Protein AF-A0A2M9MDP9-F1 (afdb_monomer_lite)

Sequence (90 aa):
MRDVAGDLFGSGAQTLADGTRIAVHQGPGEKGGDGVVMWTVDTMRTDGRRVVVSAFNAETQQSAATRTAPALTVEQMRKIALDPKWWPGS

Structure (mmCIF, N/CA/C/O backbone):
data_AF-A0A2M9MDP9-F1
#
_entry.id   AF-A0A2M9MDP9-F1
#
loop_
_atom_site.group_PDB
_atom_site.id
_atom_site.type_symbol
_atom_site.label_atom_id
_atom_site.label_alt_id
_atom_site.label_comp_id
_atom_site.label_asym_id
_atom_site.label_entity_id
_atom_site.label_seq_id
_atom_site.pdbx_PDB_ins_code
_atom_site.Cartn_x
_atom_site.Cartn_y
_atom_site.Cartn_z
_atom_site.occupancy
_atom_site.B_iso_or_equiv
_atom_site.auth_seq_id
_atom_site.auth_comp_id
_atom_site.auth_asym_id
_atom_site.auth_atom_id
_atom_site.pdbx_PDB_model_num
ATOM 1 N N . MET A 1 1 ? -18.853 -0.774 2.470 1.00 85.62 1 MET A N 1
ATOM 2 C CA . MET A 1 1 ? -17.499 -1.364 2.421 1.00 85.62 1 MET A CA 1
ATOM 3 C C . MET A 1 1 ? -17.319 -2.546 3.363 1.00 85.62 1 MET A C 1
ATOM 5 O O . MET A 1 1 ? -16.637 -3.476 2.964 1.00 85.62 1 MET A O 1
ATOM 9 N N . ARG A 1 2 ? -17.877 -2.563 4.586 1.00 86.31 2 ARG A N 1
ATOM 10 C CA . ARG A 1 2 ? -17.714 -3.731 5.484 1.00 86.31 2 ARG A CA 1
ATOM 11 C C . ARG A 1 2 ? -18.350 -5.016 4.936 1.00 86.31 2 ARG A C 1
ATOM 13 O O . ARG A 1 2 ? -17.853 -6.102 5.199 1.00 86.31 2 ARG A O 1
ATOM 20 N N . ASP A 1 3 ? -19.427 -4.867 4.179 1.00 87.62 3 ASP A N 1
ATOM 21 C CA . ASP A 1 3 ? -20.183 -5.911 3.487 1.00 87.62 3 ASP A CA 1
ATOM 22 C C . ASP A 1 3 ? -19.342 -6.736 2.501 1.00 87.62 3 ASP A C 1
ATOM 24 O O . ASP A 1 3 ? -19.572 -7.931 2.369 1.00 87.62 3 ASP A O 1
ATOM 28 N N . VAL A 1 4 ? -18.317 -6.132 1.894 1.00 87.44 4 VAL A N 1
ATOM 29 C CA . VAL A 1 4 ? -17.398 -6.790 0.942 1.00 87.44 4 VAL A CA 1
ATOM 30 C C . VAL A 1 4 ? -16.026 -7.100 1.551 1.00 87.44 4 VAL A C 1
ATOM 32 O O . VAL A 1 4 ? -15.073 -7.436 0.852 1.00 87.44 4 VAL A O 1
ATOM 35 N N . ALA A 1 5 ? -15.876 -6.975 2.873 1.00 88.00 5 ALA A N 1
ATOM 36 C CA . ALA A 1 5 ? -14.578 -7.148 3.524 1.00 88.00 5 ALA A CA 1
ATOM 37 C C . ALA A 1 5 ? -14.030 -8.582 3.412 1.00 88.00 5 ALA A C 1
ATOM 39 O O . ALA A 1 5 ? -12.824 -8.765 3.541 1.00 88.00 5 ALA A O 1
ATOM 40 N N . GLY A 1 6 ? -14.890 -9.585 3.201 1.00 87.81 6 GLY A 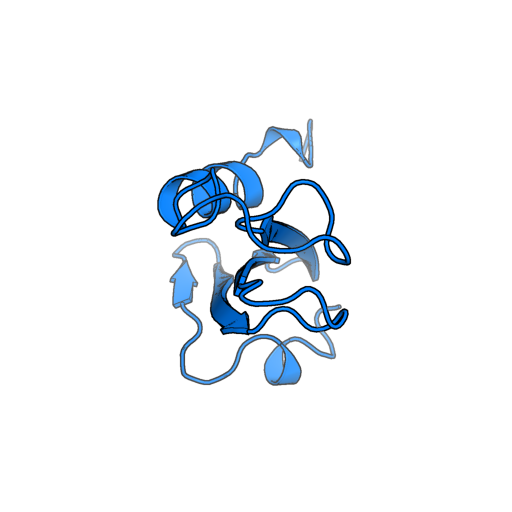N 1
ATOM 41 C CA . GLY A 1 6 ? -14.470 -10.967 2.943 1.00 87.81 6 GLY A CA 1
ATOM 42 C C . GLY A 1 6 ? -13.813 -11.143 1.572 1.00 87.81 6 GLY A C 1
ATOM 43 O O . GLY A 1 6 ? -12.800 -11.828 1.474 1.00 87.81 6 GLY A O 1
ATOM 44 N N . ASP A 1 7 ? -14.332 -10.460 0.550 1.00 88.56 7 ASP A N 1
ATOM 45 C CA . ASP A 1 7 ? -13.796 -10.519 -0.815 1.00 88.56 7 ASP A CA 1
ATOM 46 C C . ASP A 1 7 ? -12.469 -9.758 -0.931 1.00 88.56 7 ASP A C 1
ATOM 48 O O . ASP A 1 7 ? -11.561 -10.169 -1.650 1.00 88.56 7 ASP A O 1
ATOM 52 N N . LEU A 1 8 ? -12.347 -8.646 -0.198 1.00 89.62 8 LEU A N 1
ATOM 53 C CA . LEU A 1 8 ? -11.164 -7.783 -0.226 1.00 89.62 8 LEU A CA 1
ATOM 54 C C . LEU A 1 8 ? -10.017 -8.290 0.662 1.00 89.62 8 LEU A C 1
ATOM 56 O O . LEU A 1 8 ? -8.850 -8.085 0.341 1.00 89.62 8 LEU A O 1
ATOM 60 N N . PHE A 1 9 ? -10.330 -8.935 1.790 1.00 93.25 9 PHE A N 1
ATOM 61 C CA . PHE A 1 9 ? -9.347 -9.346 2.797 1.00 93.25 9 PHE A CA 1
ATOM 62 C C . PHE A 1 9 ? -9.466 -10.846 3.068 1.00 93.25 9 PHE A C 1
ATOM 64 O O . PHE A 1 9 ? -10.051 -11.270 4.067 1.00 93.25 9 PHE A O 1
ATOM 71 N N . GLY A 1 10 ? -8.902 -11.639 2.154 1.00 86.75 10 GLY A N 1
ATOM 72 C CA . GLY A 1 10 ? -8.819 -13.095 2.273 1.00 86.75 10 GLY A CA 1
ATOM 73 C C . GLY A 1 10 ? -7.841 -13.574 3.357 1.00 86.75 10 GLY A C 1
ATOM 74 O O . GLY A 1 10 ? -7.336 -12.800 4.167 1.00 86.75 10 GLY A O 1
ATOM 75 N N . SER A 1 11 ? -7.520 -14.870 3.351 1.00 86.69 11 SER A N 1
ATOM 76 C CA . SER A 1 11 ? -6.708 -15.529 4.394 1.00 86.69 11 SER A CA 1
ATOM 77 C C . SER A 1 11 ? -5.284 -14.982 4.566 1.00 86.69 11 SER A C 1
ATOM 79 O O . SER A 1 11 ? -4.692 -15.161 5.626 1.00 86.69 11 SER A O 1
ATOM 81 N N . GLY A 1 12 ? -4.733 -14.308 3.552 1.00 87.06 12 GLY A N 1
ATOM 82 C CA . GLY A 1 12 ? -3.424 -13.649 3.620 1.00 87.06 12 GLY A CA 1
ATOM 83 C C . GLY A 1 12 ? -3.445 -12.246 4.237 1.00 87.06 12 GLY A C 1
ATOM 84 O O . GLY A 1 12 ? -2.389 -11.634 4.384 1.00 87.06 12 GLY A O 1
ATOM 85 N N . ALA A 1 13 ? -4.622 -11.708 4.571 1.00 94.38 13 ALA A N 1
ATOM 86 C CA . ALA A 1 13 ? -4.743 -10.385 5.163 1.00 94.38 13 ALA A CA 1
ATOM 87 C C . ALA A 1 13 ? -4.375 -10.392 6.654 1.00 94.38 13 ALA A C 1
ATOM 89 O O . ALA A 1 13 ? -4.751 -11.280 7.419 1.00 94.38 13 ALA A O 1
ATOM 90 N N . GLN A 1 14 ? -3.684 -9.344 7.090 1.00 97.31 14 GLN A N 1
ATOM 91 C CA . GLN A 1 14 ? -3.369 -9.120 8.494 1.00 97.31 14 GLN A CA 1
ATOM 92 C C . GLN A 1 14 ? -4.486 -8.314 9.160 1.00 97.31 14 GLN A C 1
ATOM 94 O O . GLN A 1 14 ? -4.951 -7.323 8.604 1.00 97.31 14 GLN A O 1
ATOM 99 N N . THR A 1 15 ? -4.853 -8.669 10.390 1.00 97.19 15 THR A N 1
ATOM 100 C CA . THR A 1 15 ? -5.678 -7.809 11.254 1.00 97.19 15 THR A CA 1
ATOM 101 C C . THR A 1 15 ? -4.804 -7.214 12.356 1.00 97.19 15 THR A C 1
ATOM 103 O O . THR A 1 15 ? -4.059 -7.936 13.016 1.00 97.19 15 THR A O 1
ATOM 106 N N . LEU A 1 16 ? -4.837 -5.892 12.520 1.00 97.12 16 LEU A N 1
ATOM 107 C CA . LEU A 1 16 ? -4.131 -5.179 13.586 1.00 97.12 16 LEU A CA 1
ATOM 108 C C . LEU A 1 16 ? -4.874 -5.273 14.919 1.00 97.12 16 LEU A C 1
ATOM 110 O O . LEU A 1 16 ? -6.056 -5.600 14.963 1.00 97.12 16 LEU A O 1
ATOM 114 N N . ALA A 1 17 ? -4.188 -4.907 16.004 1.00 97.12 17 ALA A N 1
ATOM 115 C CA . ALA A 1 17 ? -4.775 -4.860 17.342 1.00 97.12 17 ALA A CA 1
ATOM 116 C C . ALA A 1 17 ? -5.992 -3.918 17.445 1.00 97.12 17 ALA A C 1
ATOM 118 O O . ALA A 1 17 ? -6.896 -4.179 18.230 1.00 97.12 17 ALA A O 1
ATOM 119 N N . ASP A 1 18 ? -6.049 -2.859 16.629 1.00 95.25 18 ASP A N 1
ATOM 120 C CA . ASP A 1 18 ? -7.189 -1.931 16.549 1.00 95.25 18 ASP A CA 1
ATOM 121 C C . ASP A 1 18 ? -8.344 -2.448 15.658 1.00 95.25 18 ASP A C 1
ATOM 123 O O . ASP A 1 18 ? -9.315 -1.735 15.404 1.00 95.25 18 ASP A O 1
ATOM 127 N N . GLY A 1 19 ? -8.239 -3.683 15.154 1.00 96.44 19 GLY A N 1
ATOM 128 C CA . GLY A 1 19 ? -9.209 -4.313 14.259 1.00 96.44 19 GLY A CA 1
ATOM 129 C C . GLY A 1 19 ? -9.083 -3.903 12.789 1.00 96.44 19 GLY A C 1
ATOM 130 O O . GLY A 1 19 ? -9.867 -4.370 11.961 1.00 96.44 19 GLY A O 1
ATOM 131 N N . THR A 1 20 ? -8.107 -3.066 12.432 1.00 97.19 20 THR A N 1
ATOM 132 C CA . THR A 1 20 ? -7.853 -2.693 11.035 1.00 97.19 20 THR A CA 1
ATOM 133 C C . THR A 1 20 ? -7.363 -3.892 10.242 1.00 97.19 20 THR A C 1
ATOM 135 O O . THR A 1 20 ? -6.364 -4.514 10.605 1.00 97.19 20 THR A O 1
ATOM 138 N N . ARG A 1 21 ? -8.024 -4.186 9.125 1.00 98.12 21 ARG A N 1
ATOM 139 C CA . ARG A 1 21 ? -7.574 -5.199 8.166 1.00 98.12 21 ARG A CA 1
ATOM 140 C C . ARG A 1 21 ? -6.610 -4.584 7.167 1.00 98.12 21 ARG A C 1
ATOM 142 O O . ARG A 1 21 ? -6.798 -3.439 6.764 1.00 98.12 21 ARG A O 1
ATOM 149 N N . ILE A 1 22 ? -5.594 -5.344 6.780 1.00 98.31 22 ILE A N 1
ATOM 150 C CA . ILE A 1 22 ? -4.570 -4.952 5.816 1.00 98.31 22 ILE A CA 1
ATOM 151 C C . ILE A 1 22 ? -4.338 -6.100 4.844 1.00 98.31 22 ILE A C 1
ATOM 153 O O . ILE A 1 22 ? -4.011 -7.205 5.273 1.00 98.31 22 ILE A O 1
ATOM 157 N N . ALA A 1 23 ? -4.436 -5.824 3.549 1.00 98.00 23 ALA A N 1
ATOM 158 C CA . ALA A 1 23 ? -4.024 -6.734 2.490 1.00 98.00 23 ALA A CA 1
ATOM 159 C C . ALA A 1 23 ? -2.892 -6.098 1.676 1.00 98.00 23 ALA A C 1
ATOM 161 O O . ALA A 1 23 ? -2.876 -4.887 1.442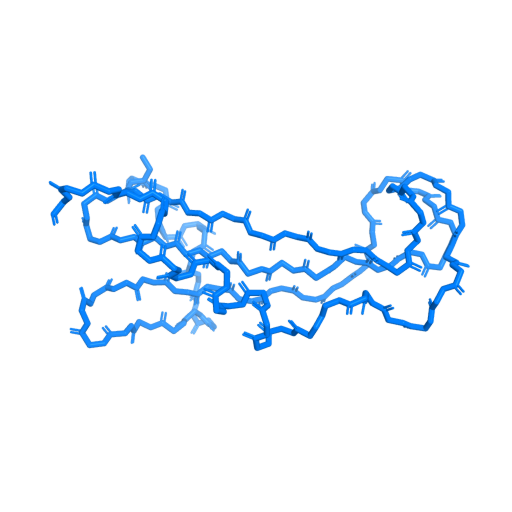 1.00 98.00 23 ALA A O 1
ATOM 162 N N . VAL A 1 24 ? -1.923 -6.920 1.275 1.00 97.56 24 VAL A N 1
ATOM 163 C CA . VAL A 1 24 ? -0.810 -6.512 0.415 1.00 97.56 24 VAL A CA 1
ATOM 164 C C . VAL A 1 24 ? -0.845 -7.367 -0.837 1.00 97.56 24 VAL A C 1
ATOM 166 O O . VAL A 1 24 ? -0.862 -8.593 -0.752 1.00 97.56 24 VAL A O 1
ATOM 169 N N . HIS A 1 25 ? -0.811 -6.713 -1.992 1.00 96.44 25 HIS A N 1
ATOM 170 C CA . HIS A 1 25 ? -0.758 -7.372 -3.289 1.00 96.44 25 HIS A CA 1
ATOM 171 C C . HIS A 1 25 ? 0.433 -6.840 -4.078 1.00 96.44 25 HIS A C 1
ATOM 173 O O . HIS A 1 25 ? 0.646 -5.631 -4.144 1.00 96.44 25 HIS A O 1
ATOM 179 N N . GLN A 1 26 ? 1.212 -7.737 -4.674 1.00 96.44 26 GLN A N 1
ATOM 180 C CA . GLN A 1 26 ? 2.297 -7.403 -5.591 1.00 96.44 26 GLN A CA 1
ATOM 181 C C . GLN A 1 26 ? 2.147 -8.271 -6.833 1.00 96.44 26 GLN A C 1
ATOM 183 O O . GLN A 1 26 ? 2.096 -9.495 -6.721 1.00 96.44 26 GLN A O 1
ATOM 188 N N . GLY A 1 27 ? 2.060 -7.651 -8.005 1.00 95.62 27 GLY A N 1
ATOM 189 C CA . GLY A 1 27 ? 1.870 -8.397 -9.242 1.00 95.62 27 GLY A CA 1
ATOM 190 C C . GLY A 1 27 ? 2.022 -7.545 -10.498 1.00 95.62 27 GLY A C 1
ATOM 191 O O . GLY A 1 27 ? 2.426 -6.382 -10.410 1.00 95.62 27 GLY A O 1
ATOM 192 N N . PRO A 1 28 ? 1.724 -8.126 -11.671 1.00 95.81 28 PRO A N 1
ATOM 193 C CA . PRO A 1 28 ? 1.732 -7.409 -12.941 1.00 95.81 28 PRO A CA 1
ATOM 194 C C . PRO A 1 28 ? 0.780 -6.208 -12.936 1.00 95.81 28 PRO A C 1
ATOM 196 O O . PRO A 1 28 ? -0.273 -6.237 -12.301 1.00 95.81 28 PRO A O 1
ATOM 199 N N . GLY A 1 29 ? 1.145 -5.153 -13.662 1.00 91.81 29 GLY A N 1
ATOM 200 C CA . GLY A 1 29 ? 0.263 -4.020 -13.920 1.00 91.81 29 GLY A CA 1
ATOM 201 C C . GLY A 1 29 ? -0.890 -4.405 -14.848 1.00 91.81 29 GLY A C 1
ATOM 202 O O . GLY A 1 29 ? -0.720 -5.159 -15.801 1.00 91.81 29 GLY A O 1
ATOM 203 N N . GLU A 1 30 ? -2.075 -3.855 -14.597 1.00 89.38 30 GLU A N 1
ATOM 204 C CA . GLU A 1 30 ? -3.299 -4.261 -15.305 1.00 89.38 30 GLU A CA 1
ATOM 205 C C . GLU A 1 30 ? -3.550 -3.508 -16.620 1.00 89.38 30 GLU A C 1
ATOM 207 O O . GLU A 1 30 ? -4.468 -3.847 -17.365 1.00 89.38 30 GLU A O 1
ATOM 212 N N . LYS A 1 31 ? -2.798 -2.434 -16.896 1.00 88.19 31 LYS A N 1
ATOM 213 C CA . LYS A 1 31 ? -3.100 -1.489 -17.989 1.00 88.19 31 LYS A CA 1
ATOM 214 C C . LYS A 1 31 ? -2.199 -1.631 -19.218 1.00 88.19 31 LYS A C 1
ATOM 216 O O . LYS A 1 31 ? -2.188 -0.743 -20.064 1.00 88.19 31 LYS A O 1
ATOM 221 N N . GLY A 1 32 ? -1.493 -2.755 -19.337 1.00 78.56 32 GLY A N 1
ATOM 222 C CA . GLY A 1 32 ? -0.793 -3.145 -20.565 1.00 78.56 32 GLY A CA 1
ATOM 223 C C . GLY A 1 32 ? 0.536 -2.435 -20.835 1.00 78.56 32 GLY A C 1
ATOM 224 O O . GLY A 1 32 ? 1.087 -2.612 -21.917 1.00 78.56 32 GLY A O 1
ATOM 225 N N . GLY A 1 33 ? 1.066 -1.656 -19.887 1.00 87.81 33 GLY A N 1
ATOM 226 C CA . GLY A 1 33 ? 2.431 -1.138 -19.985 1.00 87.81 33 GLY A CA 1
ATOM 227 C C . GLY A 1 33 ? 3.456 -2.273 -19.890 1.00 87.81 33 GLY A C 1
ATOM 228 O O . GLY A 1 33 ? 3.364 -3.124 -19.002 1.00 87.81 33 GLY A O 1
ATOM 229 N N . ASP A 1 34 ? 4.434 -2.284 -20.796 1.00 93.56 34 ASP A N 1
ATOM 230 C CA . ASP A 1 34 ? 5.444 -3.345 -20.840 1.00 93.56 34 ASP A CA 1
ATOM 231 C C . ASP A 1 34 ? 6.306 -3.363 -19.567 1.00 93.56 34 ASP A C 1
ATOM 233 O O . ASP A 1 34 ? 6.762 -2.320 -19.087 1.00 93.56 34 ASP A O 1
ATOM 237 N N . GLY A 1 35 ? 6.485 -4.554 -18.992 1.00 95.69 35 GLY A N 1
ATOM 238 C CA . GLY A 1 35 ? 7.225 -4.768 -17.744 1.00 95.69 35 GLY A CA 1
ATOM 239 C C . GLY A 1 35 ? 6.653 -4.068 -16.501 1.00 95.69 35 GLY A C 1
ATOM 240 O O . GLY A 1 35 ? 7.336 -4.004 -15.472 1.00 95.69 35 GLY A O 1
ATOM 241 N N . VAL A 1 36 ? 5.435 -3.513 -16.564 1.00 97.50 36 VAL A N 1
ATOM 242 C CA . VAL A 1 36 ? 4.847 -2.789 -15.431 1.00 97.50 36 VAL A CA 1
ATOM 243 C C . VAL A 1 36 ? 4.438 -3.759 -14.330 1.00 97.50 36 VAL A C 1
ATOM 245 O O . VAL A 1 36 ? 3.765 -4.760 -14.573 1.00 97.50 36 VAL A O 1
ATOM 248 N N . VAL A 1 37 ? 4.792 -3.416 -13.094 1.00 97.62 37 VAL A N 1
ATOM 249 C CA . VAL A 1 37 ? 4.259 -4.037 -11.880 1.00 97.62 37 VAL A CA 1
ATOM 250 C C . VAL A 1 37 ? 3.448 -3.024 -11.087 1.00 97.62 37 VAL A C 1
ATOM 252 O O . VAL A 1 37 ? 3.720 -1.821 -11.114 1.00 97.62 37 VAL A O 1
ATOM 255 N N . MET A 1 38 ? 2.469 -3.531 -10.349 1.00 97.38 38 MET A N 1
ATOM 256 C CA . MET A 1 38 ? 1.656 -2.773 -9.413 1.00 97.38 38 MET A CA 1
ATOM 257 C C . MET A 1 38 ? 1.747 -3.426 -8.042 1.00 97.38 38 MET A C 1
ATOM 259 O O . MET A 1 38 ? 1.499 -4.624 -7.877 1.00 97.38 38 MET A O 1
ATOM 263 N N . TRP A 1 39 ? 2.113 -2.629 -7.049 1.00 98.00 39 TRP A N 1
ATOM 264 C CA . TRP A 1 39 ? 2.000 -3.008 -5.647 1.00 98.00 39 TRP A CA 1
ATOM 265 C C . TRP A 1 39 ? 0.834 -2.253 -5.036 1.00 98.00 39 TRP A C 1
ATOM 267 O O . TRP A 1 39 ? 0.633 -1.083 -5.357 1.00 98.00 39 TRP A O 1
ATOM 277 N N . THR A 1 40 ? 0.102 -2.896 -4.132 1.00 98.12 40 THR A N 1
ATOM 278 C CA . THR A 1 40 ? -1.062 -2.327 -3.454 1.00 98.12 40 THR A CA 1
ATOM 279 C C . THR A 1 40 ? -1.032 -2.673 -1.973 1.00 98.12 40 THR A C 1
ATOM 281 O O . THR A 1 40 ? -0.819 -3.827 -1.607 1.00 98.12 40 THR A O 1
ATOM 284 N N . VAL A 1 41 ? -1.282 -1.672 -1.130 1.00 98.62 41 VAL A N 1
ATOM 285 C CA . VAL A 1 41 ? -1.651 -1.842 0.277 1.00 98.62 41 VAL A CA 1
ATOM 286 C C . VAL A 1 41 ? -3.081 -1.347 0.443 1.00 98.62 41 VAL A C 1
ATOM 288 O O . VAL A 1 41 ? -3.364 -0.171 0.217 1.00 98.62 41 VAL A O 1
ATOM 291 N N . ASP A 1 42 ? -3.970 -2.249 0.836 1.00 98.31 42 ASP A N 1
ATOM 292 C CA . ASP A 1 42 ? -5.377 -1.977 1.115 1.00 98.31 42 ASP A CA 1
ATOM 293 C C . ASP A 1 42 ? -5.605 -2.050 2.623 1.00 98.31 42 ASP A C 1
ATOM 295 O O . ASP A 1 42 ? -5.183 -3.019 3.258 1.00 98.31 42 ASP A O 1
ATOM 299 N N . THR A 1 43 ? -6.228 -1.031 3.213 1.00 98.31 43 THR A N 1
ATOM 300 C CA . THR A 1 43 ? -6.563 -0.999 4.638 1.00 98.31 43 THR A CA 1
ATOM 301 C C . THR A 1 43 ? -8.044 -0.737 4.841 1.00 98.31 43 THR A C 1
ATOM 303 O O . THR A 1 43 ? -8.626 0.107 4.165 1.00 98.31 43 THR A O 1
ATOM 306 N N . MET A 1 44 ? -8.661 -1.418 5.808 1.00 97.88 44 MET A N 1
ATOM 307 C CA . MET A 1 44 ? -10.045 -1.169 6.215 1.00 97.88 44 MET A CA 1
ATOM 308 C C . MET A 1 44 ? -10.161 -1.115 7.736 1.00 97.88 44 MET A C 1
ATOM 310 O O . MET A 1 44 ? -9.845 -2.086 8.425 1.00 97.88 44 MET A O 1
ATOM 314 N N . ARG A 1 45 ? -10.634 0.018 8.262 1.00 95.44 45 ARG A N 1
ATOM 315 C CA . ARG A 1 45 ? -10.954 0.200 9.686 1.00 95.44 45 ARG A CA 1
ATOM 316 C C . ARG A 1 45 ? -12.236 -0.553 10.047 1.00 95.44 45 ARG A C 1
ATOM 318 O O . ARG A 1 45 ? -13.056 -0.860 9.180 1.00 95.44 45 ARG A O 1
ATOM 325 N N . THR A 1 46 ? -12.451 -0.802 11.337 1.00 94.62 46 THR A N 1
ATOM 326 C CA . THR A 1 46 ? -13.652 -1.493 11.850 1.00 94.62 46 THR A CA 1
ATOM 327 C C . THR A 1 46 ? -14.950 -0.761 11.520 1.00 94.62 46 THR A C 1
ATOM 329 O O . THR A 1 46 ? -16.001 -1.389 11.387 1.00 94.62 46 THR A O 1
ATOM 332 N N . ASP A 1 47 ? -14.878 0.556 11.320 1.00 93.50 47 ASP A N 1
ATOM 333 C CA . ASP A 1 47 ? -16.011 1.365 10.898 1.00 93.50 47 ASP A CA 1
ATOM 334 C C . ASP A 1 47 ? -16.265 1.358 9.377 1.00 93.50 47 ASP A C 1
ATOM 336 O O . ASP A 1 47 ? -17.287 1.870 8.915 1.00 93.50 47 ASP A O 1
ATOM 340 N N . GLY A 1 48 ? -15.430 0.669 8.598 1.00 94.75 48 GLY A N 1
ATOM 341 C CA . GLY A 1 48 ? -15.562 0.518 7.151 1.00 94.75 48 GLY A CA 1
ATOM 342 C C . GLY A 1 48 ? -14.849 1.588 6.329 1.00 94.75 48 GLY A C 1
ATOM 343 O O . GLY A 1 48 ? -14.872 1.485 5.100 1.00 94.75 48 GLY A O 1
ATOM 344 N N . ARG A 1 49 ? -14.196 2.578 6.955 1.00 95.31 49 ARG A N 1
ATOM 345 C CA . ARG A 1 49 ? -13.294 3.487 6.232 1.00 95.31 49 ARG A CA 1
ATOM 346 C C . ARG A 1 49 ? -12.155 2.688 5.614 1.00 95.31 49 ARG A C 1
ATOM 348 O O . ARG A 1 49 ? -11.529 1.875 6.296 1.00 95.31 49 ARG A O 1
ATOM 355 N N . ARG A 1 50 ? -11.889 2.932 4.331 1.00 97.00 50 ARG A N 1
ATOM 356 C CA . ARG A 1 50 ? -10.901 2.197 3.539 1.00 97.00 50 ARG A CA 1
ATOM 357 C C . ARG A 1 50 ? -9.922 3.158 2.876 1.00 97.00 50 ARG A C 1
ATOM 359 O O . ARG A 1 50 ? -10.355 4.163 2.317 1.00 97.00 50 ARG A O 1
ATOM 366 N N . VAL A 1 51 ? -8.634 2.836 2.919 1.00 98.25 51 VAL A N 1
ATOM 367 C CA . VAL A 1 51 ? -7.581 3.551 2.185 1.00 98.25 51 VAL A CA 1
ATOM 368 C C . VAL A 1 51 ? -6.804 2.530 1.366 1.00 98.25 51 VAL A C 1
ATOM 370 O O . VAL A 1 51 ? -6.305 1.546 1.905 1.00 98.25 51 VAL A O 1
ATOM 373 N N . VAL A 1 52 ? -6.697 2.772 0.060 1.00 98.12 52 VAL A N 1
ATOM 374 C CA . VAL A 1 52 ? -5.937 1.928 -0.867 1.00 98.12 52 VAL A CA 1
ATOM 375 C C . VAL A 1 52 ? -4.808 2.759 -1.445 1.00 98.12 52 VAL A C 1
ATOM 377 O O . VAL A 1 52 ? -5.047 3.815 -2.028 1.00 98.12 52 VAL A O 1
ATOM 380 N N . VAL A 1 53 ? -3.579 2.285 -1.284 1.00 98.44 53 VAL A N 1
ATOM 381 C CA . VAL A 1 53 ? -2.389 2.914 -1.854 1.00 98.44 53 VAL A CA 1
ATOM 382 C C . VAL A 1 53 ? -1.791 1.952 -2.856 1.00 98.44 53 VAL A C 1
ATOM 384 O O . VAL A 1 53 ? -1.471 0.820 -2.497 1.00 98.44 53 VAL A O 1
ATOM 387 N N . SER A 1 54 ? -1.594 2.418 -4.084 1.00 97.62 54 SER A N 1
ATOM 388 C CA . SER A 1 54 ? -0.940 1.646 -5.133 1.00 97.62 54 SER A CA 1
ATOM 389 C C . SER A 1 54 ? 0.247 2.397 -5.710 1.00 97.62 54 SER A C 1
ATOM 391 O O . SER A 1 54 ? 0.227 3.624 -5.814 1.00 97.62 54 SER A O 1
ATOM 393 N N . ALA A 1 55 ? 1.285 1.655 -6.081 1.00 97.69 55 ALA A N 1
ATOM 394 C CA . ALA A 1 55 ? 2.496 2.198 -6.674 1.00 97.69 55 ALA A CA 1
ATOM 395 C C . ALA A 1 55 ? 2.929 1.352 -7.874 1.00 97.69 55 ALA A C 1
ATOM 397 O O . ALA A 1 55 ? 2.818 0.125 -7.857 1.00 97.69 55 ALA A O 1
ATOM 398 N N . PHE A 1 56 ? 3.455 2.028 -8.894 1.00 97.56 56 PHE A N 1
ATOM 399 C CA . PHE A 1 56 ? 3.940 1.429 -10.134 1.00 97.56 56 PHE A CA 1
ATOM 400 C C . PHE A 1 56 ? 5.442 1.677 -10.295 1.00 97.56 56 PHE A C 1
ATOM 402 O O . PHE A 1 56 ? 5.983 2.657 -9.776 1.00 97.56 56 PHE A O 1
ATOM 409 N N . ASN A 1 57 ? 6.117 0.812 -11.050 1.00 97.88 57 ASN A N 1
ATOM 410 C CA . ASN A 1 57 ? 7.518 0.982 -11.459 1.00 97.88 57 ASN A CA 1
ATOM 411 C C . ASN A 1 57 ? 7.686 1.813 -12.753 1.00 97.88 57 ASN A C 1
ATOM 413 O O . ASN A 1 57 ? 8.780 1.884 -13.313 1.00 97.88 57 ASN A O 1
ATOM 417 N N . ALA A 1 58 ? 6.620 2.466 -13.212 1.00 96.94 58 ALA A N 1
ATOM 418 C CA . ALA A 1 58 ? 6.575 3.305 -14.407 1.00 96.94 58 ALA A CA 1
ATOM 419 C C . ALA A 1 58 ? 6.169 4.750 -14.064 1.00 96.94 58 ALA A C 1
ATOM 421 O O . ALA A 1 58 ? 5.881 5.067 -12.909 1.00 96.94 58 ALA A O 1
ATOM 422 N N . GLU A 1 59 ? 6.198 5.649 -15.051 1.00 93.56 59 GLU A N 1
ATOM 423 C CA . GLU A 1 59 ? 5.682 7.021 -14.906 1.00 93.56 59 GLU A CA 1
ATOM 424 C C . GLU A 1 59 ? 4.150 7.038 -14.833 1.00 93.56 59 GLU A C 1
ATOM 426 O O . GLU A 1 59 ? 3.563 7.698 -13.978 1.00 93.56 59 GLU A O 1
ATOM 431 N N . THR A 1 60 ? 3.509 6.259 -15.701 1.00 91.38 60 THR A N 1
ATOM 432 C CA . THR A 1 60 ? 2.061 6.038 -15.735 1.00 91.38 60 THR A CA 1
ATOM 433 C C . THR A 1 60 ? 1.767 4.540 -15.747 1.00 91.38 60 THR A C 1
ATOM 435 O O . THR A 1 60 ? 2.659 3.723 -15.960 1.00 91.38 60 THR A O 1
ATOM 438 N N . GLN A 1 61 ? 0.505 4.161 -15.557 1.00 90.38 61 GLN A N 1
ATOM 439 C CA . GLN A 1 61 ? 0.087 2.752 -15.549 1.00 90.38 61 GLN A CA 1
ATOM 440 C C . GLN A 1 61 ? 0.174 2.110 -16.951 1.00 90.38 61 GLN A C 1
ATOM 442 O O . GLN A 1 61 ? 0.165 0.888 -17.072 1.00 90.38 61 GLN A O 1
ATOM 447 N N . GLN A 1 62 ? 0.229 2.939 -18.000 1.00 92.50 62 GLN A N 1
ATOM 448 C CA . GLN A 1 62 ? 0.174 2.559 -19.413 1.00 92.50 62 GLN A CA 1
ATOM 449 C C . GLN A 1 62 ? 1.536 2.656 -20.115 1.00 92.50 62 GLN A C 1
ATOM 451 O O . GLN A 1 62 ? 1.750 2.017 -21.140 1.00 92.50 62 GLN A O 1
ATOM 456 N N . SER A 1 63 ? 2.455 3.466 -19.590 1.00 93.38 63 SER A N 1
ATOM 457 C CA . SER A 1 63 ? 3.823 3.583 -20.106 1.00 93.38 63 SER A CA 1
ATOM 458 C C . SER A 1 63 ? 4.670 2.380 -19.699 1.00 93.38 63 SER A C 1
ATOM 460 O O . SER A 1 63 ? 4.465 1.832 -18.617 1.00 93.38 63 SER A O 1
ATOM 462 N N . ALA A 1 64 ? 5.666 2.030 -20.514 1.00 95.94 64 ALA A N 1
ATOM 463 C CA . ALA A 1 64 ? 6.644 1.004 -20.167 1.00 95.94 64 ALA A CA 1
ATOM 464 C C . ALA A 1 64 ? 7.341 1.297 -18.825 1.00 95.94 64 ALA A C 1
ATOM 466 O O . ALA A 1 64 ? 7.543 2.456 -18.437 1.00 95.94 64 ALA A O 1
ATOM 467 N N . ALA A 1 65 ? 7.721 0.233 -18.123 1.00 97.06 65 ALA A N 1
ATOM 468 C CA . ALA A 1 65 ? 8.482 0.325 -16.890 1.00 97.06 65 ALA A CA 1
ATOM 469 C C . ALA A 1 65 ? 9.833 1.016 -17.103 1.00 97.06 65 ALA A C 1
ATOM 471 O O . ALA A 1 65 ? 10.600 0.677 -18.000 1.00 97.06 65 ALA A O 1
ATOM 472 N N . THR A 1 66 ? 10.148 1.961 -16.219 1.00 97.50 66 THR A N 1
ATOM 473 C CA . THR A 1 66 ? 11.439 2.670 -16.201 1.00 97.50 66 THR A CA 1
ATOM 474 C C . THR A 1 66 ? 12.267 2.333 -14.965 1.00 97.50 66 THR A C 1
ATOM 476 O O . THR A 1 66 ? 13.419 2.748 -14.850 1.00 97.50 66 THR A O 1
ATOM 479 N N . ARG A 1 67 ? 11.689 1.577 -14.025 1.00 97.44 67 ARG A N 1
ATOM 480 C CA . ARG A 1 67 ? 12.323 1.130 -12.783 1.00 97.44 67 ARG A CA 1
ATOM 481 C C . ARG A 1 67 ? 12.115 -0.368 -12.604 1.00 97.44 67 ARG A C 1
ATOM 483 O O . ARG A 1 67 ? 11.143 -0.945 -13.086 1.00 97.44 67 ARG A O 1
ATOM 490 N N . THR A 1 68 ? 13.004 -0.991 -11.843 1.00 95.81 68 THR A N 1
ATOM 491 C CA . THR A 1 68 ? 12.899 -2.414 -11.491 1.00 95.81 68 THR A CA 1
ATOM 492 C C . THR A 1 68 ? 11.785 -2.692 -10.480 1.00 95.81 68 THR A C 1
ATOM 494 O O . THR A 1 68 ? 11.245 -3.792 -10.451 1.00 95.81 68 THR A O 1
ATOM 497 N N . ALA A 1 69 ? 11.414 -1.695 -9.673 1.00 96.38 69 ALA A N 1
ATOM 498 C CA . ALA A 1 69 ? 10.348 -1.766 -8.682 1.00 96.38 69 ALA A CA 1
ATOM 499 C C . ALA A 1 69 ? 9.656 -0.398 -8.522 1.00 96.38 69 ALA A C 1
ATOM 501 O O . ALA A 1 69 ? 10.206 0.623 -8.960 1.00 96.38 69 ALA A O 1
ATOM 502 N N . PRO A 1 70 ? 8.457 -0.345 -7.912 1.00 97.94 70 PRO A N 1
ATOM 503 C CA . PRO A 1 70 ? 7.820 0.914 -7.562 1.00 97.94 70 PRO A CA 1
ATOM 504 C C . PRO A 1 70 ? 8.698 1.794 -6.673 1.00 97.94 70 PRO A C 1
ATOM 506 O O . PRO A 1 70 ? 9.500 1.307 -5.880 1.00 97.94 70 PRO A O 1
ATOM 509 N N . ALA A 1 71 ? 8.522 3.111 -6.795 1.00 96.38 71 ALA A N 1
ATOM 510 C CA . ALA A 1 71 ? 9.324 4.084 -6.050 1.00 96.38 71 ALA A CA 1
ATOM 511 C C . ALA A 1 71 ? 9.108 4.019 -4.525 1.00 96.38 71 ALA A C 1
ATOM 513 O O . ALA A 1 71 ? 9.976 4.441 -3.766 1.00 96.38 71 ALA A O 1
ATOM 514 N N . LEU A 1 72 ? 7.954 3.507 -4.084 1.00 97.94 72 LEU A N 1
ATOM 515 C CA . LEU A 1 72 ? 7.629 3.307 -2.676 1.00 97.94 72 LEU A CA 1
ATOM 516 C C . LEU A 1 72 ? 7.764 1.832 -2.305 1.00 97.94 72 LEU A C 1
ATOM 518 O O . LEU A 1 72 ? 7.268 0.956 -3.015 1.00 97.94 72 LEU A O 1
ATOM 522 N N . THR A 1 73 ? 8.366 1.562 -1.148 1.00 98.06 73 THR A N 1
ATOM 523 C CA . THR A 1 73 ? 8.338 0.222 -0.551 1.00 98.06 73 THR A CA 1
ATOM 524 C C . THR A 1 73 ? 6.949 -0.088 0.012 1.00 98.06 73 THR A C 1
ATOM 526 O O . THR A 1 73 ? 6.189 0.817 0.367 1.00 98.06 73 THR A O 1
ATOM 529 N N . VAL A 1 74 ? 6.622 -1.374 0.180 1.00 98.19 74 VAL A N 1
ATOM 530 C CA . VAL A 1 74 ? 5.372 -1.795 0.845 1.00 98.19 74 VAL A CA 1
ATOM 531 C C . VAL A 1 74 ? 5.250 -1.194 2.248 1.00 98.19 74 VAL A C 1
ATOM 533 O O . VAL A 1 74 ? 4.162 -0.798 2.656 1.00 98.19 74 VAL A O 1
ATOM 536 N N . GLU A 1 75 ? 6.356 -1.073 2.984 1.00 98.19 75 GLU A N 1
ATOM 537 C CA . GLU A 1 75 ? 6.363 -0.468 4.319 1.00 98.19 75 GLU A CA 1
ATOM 538 C C . GLU A 1 75 ? 6.001 1.024 4.277 1.00 98.19 75 GLU A C 1
ATOM 540 O O . GLU A 1 75 ? 5.169 1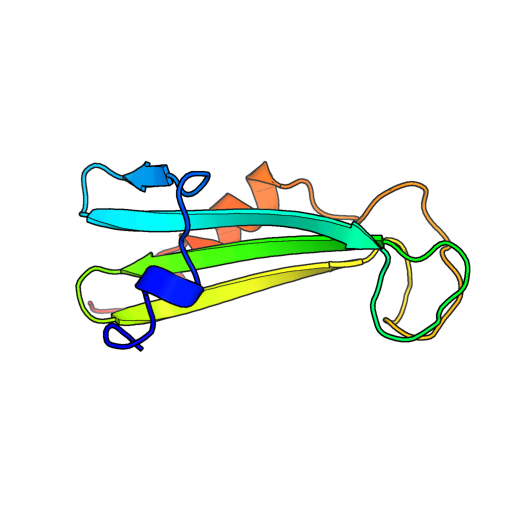.488 5.060 1.00 98.19 75 GLU A O 1
ATOM 545 N N . GLN A 1 76 ? 6.558 1.776 3.324 1.00 98.75 76 GLN A N 1
ATOM 546 C CA . GLN A 1 76 ? 6.213 3.186 3.128 1.00 98.75 76 GL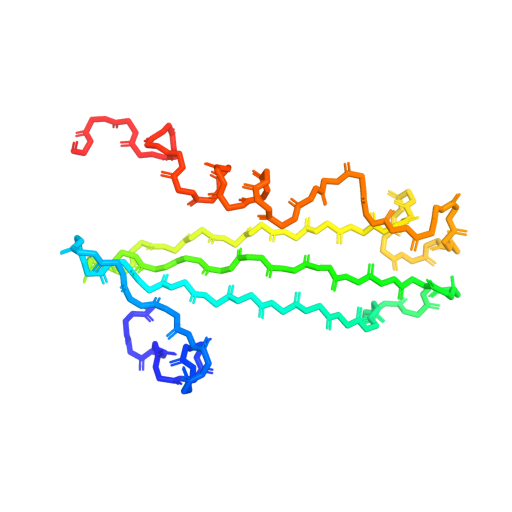N A CA 1
ATOM 547 C C . GLN A 1 76 ? 4.751 3.350 2.707 1.00 98.75 76 GLN A C 1
ATOM 549 O O . GLN A 1 76 ? 4.042 4.195 3.255 1.00 98.75 76 GLN A O 1
ATOM 554 N N . MET A 1 77 ? 4.273 2.510 1.786 1.00 98.81 77 MET A N 1
ATOM 555 C CA . MET A 1 77 ? 2.868 2.498 1.372 1.00 98.81 77 MET A CA 1
ATOM 556 C C . MET A 1 77 ? 1.941 2.188 2.546 1.00 98.81 77 MET A C 1
ATOM 558 O O . MET A 1 77 ? 0.922 2.850 2.719 1.00 98.81 77 MET A O 1
ATOM 562 N N . ARG A 1 78 ? 2.315 1.233 3.400 1.00 98.38 78 ARG A N 1
ATOM 563 C CA . ARG A 1 78 ? 1.578 0.898 4.619 1.00 98.38 78 ARG A CA 1
ATOM 564 C C . ARG A 1 78 ? 1.543 2.059 5.605 1.00 98.38 78 ARG A C 1
ATOM 566 O O . ARG A 1 78 ? 0.489 2.320 6.178 1.00 98.38 78 ARG A O 1
ATOM 573 N N . LYS A 1 79 ? 2.653 2.780 5.778 1.00 98.56 79 LYS A N 1
ATOM 574 C CA . LYS A 1 79 ? 2.689 3.995 6.603 1.00 98.56 79 LYS A CA 1
ATOM 575 C C . LYS A 1 79 ? 1.712 5.050 6.079 1.00 98.56 79 LYS A C 1
ATOM 577 O O . LYS A 1 79 ? 0.964 5.605 6.873 1.00 98.56 79 LYS A O 1
ATOM 582 N N . ILE A 1 80 ? 1.673 5.275 4.764 1.00 98.56 80 ILE A N 1
ATOM 583 C CA . ILE A 1 80 ? 0.719 6.198 4.125 1.00 98.56 80 ILE A CA 1
ATOM 584 C C . ILE A 1 80 ? -0.721 5.712 4.324 1.00 98.56 80 ILE A C 1
ATOM 586 O O . ILE A 1 80 ? -1.575 6.492 4.732 1.00 98.56 80 ILE A O 1
ATOM 590 N N . ALA A 1 81 ? -0.998 4.430 4.075 1.00 98.31 81 ALA A N 1
ATOM 591 C CA . ALA A 1 81 ? -2.347 3.865 4.147 1.00 98.31 81 ALA A CA 1
ATOM 592 C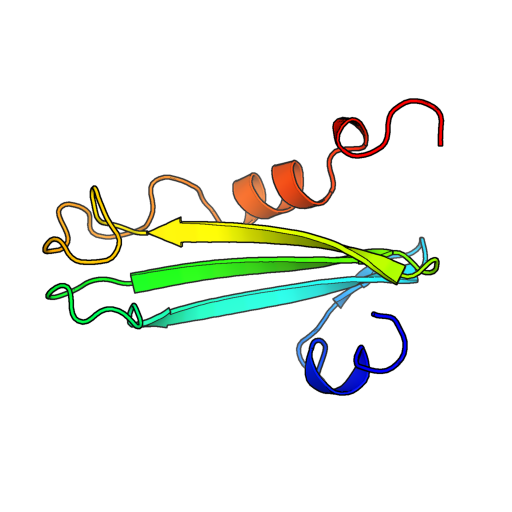 C . ALA A 1 81 ? -2.924 3.825 5.574 1.00 98.31 81 ALA A C 1
ATOM 594 O O . ALA A 1 81 ? -4.139 3.750 5.751 1.00 98.31 81 ALA A O 1
ATOM 595 N 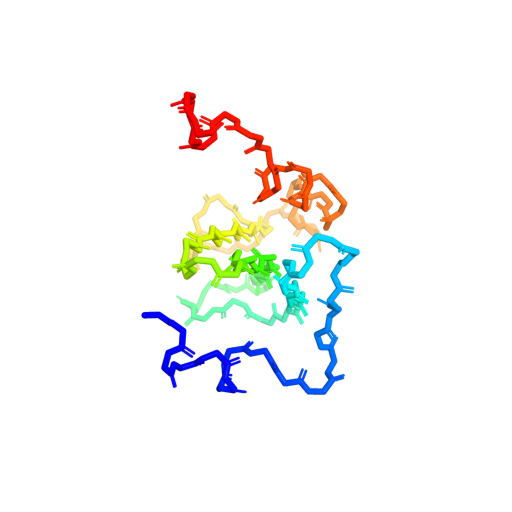N . LEU A 1 82 ? -2.061 3.858 6.594 1.00 97.44 82 LEU A N 1
ATOM 596 C CA . LEU A 1 82 ? -2.443 3.877 8.007 1.00 97.44 82 LEU A CA 1
ATOM 597 C C . LEU A 1 82 ? -2.365 5.270 8.646 1.00 97.44 82 LEU A C 1
ATOM 599 O O . LEU A 1 82 ? -2.741 5.391 9.813 1.00 97.44 82 LEU A O 1
ATOM 603 N N . ASP A 1 83 ? -1.891 6.293 7.928 1.00 97.44 83 ASP A N 1
ATOM 604 C CA . ASP A 1 83 ? -1.664 7.625 8.496 1.00 97.44 83 ASP A CA 1
ATOM 605 C C . ASP A 1 83 ? -2.997 8.237 8.985 1.00 97.44 83 ASP A C 1
ATOM 607 O O . ASP A 1 83 ? -3.968 8.297 8.225 1.00 97.44 83 ASP A O 1
ATOM 611 N N . PRO A 1 84 ? -3.089 8.705 10.244 1.00 94.06 84 PRO A N 1
ATOM 612 C CA . PRO A 1 84 ? -4.315 9.308 10.766 1.00 94.06 84 PRO A CA 1
ATOM 613 C C . PRO A 1 84 ? -4.722 10.593 10.030 1.00 94.06 84 PRO A C 1
ATOM 615 O O . PRO A 1 84 ? -5.877 11.001 10.129 1.00 94.06 84 PRO A O 1
ATOM 618 N N . LYS A 1 85 ? -3.825 11.216 9.249 1.00 96.19 85 LYS A N 1
ATOM 619 C CA . LYS A 1 85 ? -4.129 12.414 8.447 1.00 96.19 85 LYS A CA 1
ATOM 620 C C . LYS A 1 85 ? -5.208 12.206 7.391 1.00 96.19 85 LYS A C 1
ATOM 622 O O . LYS A 1 85 ? -5.759 13.196 6.924 1.00 96.19 85 LYS A O 1
ATOM 627 N N . TRP A 1 86 ? -5.531 10.966 7.021 1.00 95.44 86 TRP A N 1
ATOM 628 C CA . TRP A 1 86 ? -6.700 10.711 6.178 1.00 95.44 86 TRP A CA 1
ATOM 629 C C . TRP A 1 86 ? -7.997 11.153 6.858 1.00 95.44 86 TRP A C 1
ATOM 631 O O . TRP A 1 86 ? -8.917 11.584 6.173 1.00 95.44 86 TRP A O 1
ATOM 641 N N . TRP A 1 87 ? -8.057 11.100 8.193 1.00 90.69 87 TRP A N 1
ATOM 642 C CA . TRP A 1 87 ? -9.272 11.338 8.970 1.00 90.69 87 TRP A CA 1
ATOM 643 C C . TRP A 1 87 ? -9.012 12.268 10.169 1.00 90.69 87 TRP A C 1
ATOM 645 O O . TRP A 1 87 ? -9.101 11.844 11.325 1.00 90.69 87 TRP A O 1
ATOM 655 N N . PRO A 1 88 ? -8.671 13.543 9.920 1.00 82.62 88 PRO A N 1
ATOM 656 C CA . PRO A 1 88 ? -8.421 14.497 10.991 1.00 82.62 88 PRO A CA 1
ATOM 657 C C . PRO A 1 88 ? -9.682 14.679 11.853 1.00 82.62 88 PRO A C 1
ATOM 659 O O . PRO A 1 88 ? -10.771 14.891 11.326 1.00 82.62 88 PRO A O 1
ATOM 662 N N . GLY A 1 89 ? -9.529 14.593 13.178 1.00 77.50 89 GLY A N 1
ATOM 663 C CA . GLY A 1 89 ? -10.627 14.779 14.138 1.00 77.50 89 GLY A CA 1
ATOM 664 C C . GLY A 1 89 ? -11.523 13.557 14.374 1.00 77.50 89 GLY A C 1
ATOM 665 O O . GLY A 1 89 ? -12.607 13.720 14.928 1.00 77.50 89 GLY A O 1
ATOM 666 N N . SER A 1 90 ? -11.095 12.363 13.942 1.00 66.06 90 SER A N 1
ATOM 667 C CA . SER A 1 90 ? -11.708 11.081 14.341 1.00 66.06 90 SER A CA 1
ATOM 668 C C . SER A 1 90 ? -11.274 10.622 15.725 1.00 66.06 90 SER A C 1
ATOM 670 O O . SER A 1 90 ? -10.125 10.942 16.105 1.00 66.06 90 SER A O 1
#

Foldseek 3Di:
DVVCCPVVADPQWDADPQRKIWDWDWAAQDQQAAPKIKIKIWIAGPVGDIFIDMFIQCPDSNHHGPHPGGPDDPVRSVCVRPPCVVPPPD

Secondary structure (DSSP, 8-state):
-GGGHHHHS-TT-EE-TTS-EEEEEEEE-TT--TT-EEEEEEEE-TT--EEEEEEESSSSSSSPP-SSS-SS-HHHHHHHHH-GGGSTT-

Radius of gyration: 14.27 Å; chains: 1; bounding box: 33×30×38 Å

pLDDT: mean 94.22, std 5.53, range [66.06, 98.81]